Protein AF-Q4BU78-F1 (afdb_monomer)

InterPro domains:
  IPR011101 Protein of unknown function DUF5131 [PF07505] (16-133)

Nearest PDB structures (foldseek):
  4k9r-assembly1_A  TM=6.403E-01  e=5.043E-02  Geobacillus thermodenitrificans NG80-2
  4fhe-assembly1_A  TM=6.430E-01  e=1.047E-01  Geobacillus thermodenitrificans NG80-2
  8wx8-assembly2_B  TM=6.848E-01  e=6.728E-01  synthetic construct
  3uj7-assembly1_A  TM=4.789E-01  e=5.891E-01  Plasmodium falciparum
  3ujc-assembly1_A  TM=4.794E-01  e=7.190E-01  Plasmodium falciparum

Solvent-accessible surface area (backbone atoms only — not comparable to full-atom values): 7937 Å² total; per-residue (Å²): 141,77,83,78,78,77,76,79,84,60,100,77,58,72,46,76,47,56,40,36,35,21,58,82,81,86,54,80,70,44,76,80,41,62,49,51,57,48,18,72,74,40,43,89,85,24,80,69,40,41,48,72,42,79,37,75,88,47,59,61,50,66,80,70,53,85,67,71,41,39,28,38,40,32,80,43,26,43,80,56,38,86,88,50,53,68,70,57,51,38,54,54,30,50,46,54,53,76,37,63,70,32,38,38,38,40,64,32,79,39,60,68,54,44,64,70,45,49,87,77,44,63,83,46,96,39,58,44,81,46,76,51,119

Structure (mmCIF, N/CA/C/O backbone):
data_AF-Q4BU78-F1
#
_entry.id   AF-Q4BU78-F1
#
loop_
_atom_site.group_PDB
_atom_site.id
_atom_site.type_symbol
_atom_site.label_atom_id
_atom_site.label_alt_id
_atom_site.label_comp_id
_atom_site.label_asym_id
_atom_site.label_entity_id
_atom_site.label_seq_id
_atom_site.pdbx_PDB_ins_code
_atom_site.Cartn_x
_atom_site.Cartn_y
_atom_site.Cartn_z
_atom_site.occupancy
_atom_site.B_iso_or_equiv
_atom_site.auth_seq_id
_atom_site.auth_comp_id
_atom_site.auth_asym_id
_atom_site.auth_atom_id
_atom_site.pdbx_PDB_model_num
ATOM 1 N N . MET A 1 1 ? 32.956 -25.570 -14.585 1.00 35.28 1 MET A N 1
ATOM 2 C CA . MET A 1 1 ? 33.143 -25.500 -13.120 1.00 35.28 1 MET A CA 1
ATOM 3 C C . MET A 1 1 ? 33.277 -24.028 -12.724 1.00 35.28 1 MET A C 1
ATOM 5 O O . MET A 1 1 ? 34.380 -23.534 -12.551 1.00 35.28 1 MET A O 1
ATOM 9 N N . GLY A 1 2 ? 32.166 -23.288 -12.706 1.00 34.56 2 GLY A N 1
ATOM 10 C CA . GLY A 1 2 ? 32.132 -21.881 -12.296 1.00 34.56 2 GLY A CA 1
ATOM 11 C C . GLY A 1 2 ? 31.290 -21.795 -11.037 1.00 34.56 2 GLY A C 1
ATOM 12 O O . GLY A 1 2 ? 30.096 -22.066 -11.087 1.00 34.56 2 GLY A O 1
ATOM 13 N N . ILE A 1 3 ? 31.933 -21.532 -9.905 1.00 34.34 3 ILE A N 1
ATOM 14 C CA . ILE A 1 3 ? 31.277 -21.450 -8.603 1.00 34.34 3 ILE A CA 1
ATOM 15 C C . ILE A 1 3 ? 30.385 -20.207 -8.627 1.00 34.34 3 ILE A C 1
ATOM 17 O O . ILE A 1 3 ? 30.883 -19.081 -8.595 1.00 34.34 3 ILE A O 1
ATOM 21 N N . LEU A 1 4 ? 29.069 -20.419 -8.703 1.00 34.84 4 LEU A N 1
ATOM 22 C CA . LEU A 1 4 ? 28.075 -19.424 -8.319 1.00 34.84 4 LEU A CA 1
ATOM 23 C C . LEU A 1 4 ? 28.385 -19.047 -6.871 1.00 34.84 4 LEU A C 1
ATOM 25 O O . LEU A 1 4 ? 28.180 -19.846 -5.959 1.00 34.84 4 LEU A O 1
ATOM 29 N N . LYS A 1 5 ? 28.938 -17.851 -6.655 1.00 32.62 5 LYS A N 1
ATOM 30 C CA . LYS A 1 5 ? 28.989 -17.275 -5.315 1.00 32.62 5 LYS A CA 1
ATOM 31 C C . LYS A 1 5 ? 27.544 -17.021 -4.912 1.00 32.62 5 LYS A C 1
ATOM 33 O O . LYS A 1 5 ? 26.923 -16.075 -5.381 1.00 32.62 5 LYS A O 1
ATOM 38 N N . SER A 1 6 ? 27.013 -17.912 -4.084 1.00 40.59 6 SER A N 1
ATOM 39 C CA . SER A 1 6 ? 25.810 -17.680 -3.304 1.00 40.59 6 SER A CA 1
ATOM 40 C C . SER A 1 6 ? 26.041 -16.420 -2.476 1.00 40.59 6 SER A C 1
ATOM 42 O O . SER A 1 6 ? 26.783 -16.444 -1.492 1.00 40.59 6 SER A O 1
ATOM 44 N N . SER A 1 7 ? 25.458 -15.306 -2.907 1.00 41.62 7 SER A N 1
ATOM 45 C CA . SER A 1 7 ? 25.328 -14.120 -2.075 1.00 41.62 7 SER A CA 1
ATOM 46 C C . SER A 1 7 ? 24.540 -14.547 -0.842 1.00 41.62 7 SER A C 1
ATOM 48 O O . SER A 1 7 ? 23.390 -14.969 -0.945 1.00 41.62 7 SER A O 1
ATOM 50 N N . SER A 1 8 ? 25.199 -14.522 0.307 1.00 37.75 8 SER A N 1
ATOM 51 C CA . SER A 1 8 ? 24.604 -14.720 1.621 1.00 37.75 8 SER A CA 1
ATOM 52 C C . SER A 1 8 ? 23.351 -13.854 1.754 1.00 37.75 8 SER A C 1
ATOM 54 O O . SER A 1 8 ? 23.449 -12.631 1.801 1.00 37.75 8 SER A O 1
ATOM 56 N N . CYS A 1 9 ? 22.183 -14.494 1.785 1.00 39.25 9 CYS A N 1
ATOM 57 C CA . CYS A 1 9 ? 20.927 -13.865 2.162 1.00 39.25 9 CYS A CA 1
ATOM 58 C C . CYS A 1 9 ? 20.987 -13.637 3.675 1.00 39.25 9 CYS A C 1
ATOM 60 O O . CYS A 1 9 ? 20.707 -14.543 4.459 1.00 39.25 9 CYS A O 1
ATOM 62 N N . ASN A 1 10 ? 21.448 -12.456 4.083 1.00 38.41 10 ASN A N 1
ATOM 63 C CA . ASN A 1 10 ? 21.332 -12.023 5.465 1.00 38.41 10 ASN A CA 1
ATOM 64 C C . ASN A 1 10 ? 19.906 -11.498 5.659 1.00 38.41 10 ASN A C 1
ATOM 66 O O . ASN A 1 10 ? 19.370 -10.772 4.825 1.00 38.41 10 ASN A O 1
ATOM 70 N N . SER A 1 11 ? 19.273 -11.844 6.774 1.00 41.53 11 SER A N 1
ATOM 71 C CA . SER A 1 11 ? 17.931 -11.390 7.158 1.00 41.53 11 SER A CA 1
ATOM 72 C C . SER A 1 11 ? 17.860 -9.889 7.521 1.00 41.53 11 SER A C 1
ATOM 74 O O . SER A 1 11 ? 17.042 -9.492 8.344 1.00 41.53 11 SER A O 1
ATOM 76 N N . SER A 1 12 ? 18.734 -9.063 6.938 1.00 46.12 12 SER A N 1
ATOM 77 C CA . SER A 1 12 ? 18.914 -7.622 7.159 1.00 46.12 12 SER A CA 1
ATOM 78 C C . SER A 1 12 ? 18.446 -6.744 5.987 1.00 46.12 12 SER A C 1
ATOM 80 O O . SER A 1 12 ? 18.522 -5.524 6.082 1.00 46.12 12 SER A O 1
ATOM 82 N N . ASP A 1 13 ? 17.955 -7.338 4.895 1.00 57.62 13 ASP A N 1
ATOM 83 C CA . ASP A 1 13 ? 17.849 -6.665 3.587 1.00 57.62 13 ASP A CA 1
ATOM 84 C C . ASP A 1 13 ? 16.407 -6.275 3.190 1.00 57.62 13 ASP A C 1
ATOM 86 O O . ASP A 1 13 ? 16.067 -6.222 2.004 1.00 57.62 13 ASP A O 1
ATOM 90 N N . LEU A 1 14 ? 15.529 -6.030 4.171 1.00 71.62 14 LEU A N 1
ATOM 91 C CA . LEU A 1 14 ? 14.167 -5.545 3.924 1.00 71.62 14 LEU A CA 1
ATOM 92 C C . LEU A 1 14 ? 14.113 -4.025 4.116 1.00 71.62 14 LEU A C 1
ATOM 94 O O . LEU A 1 14 ? 14.254 -3.522 5.228 1.00 71.62 14 LEU A O 1
ATOM 98 N N . SER A 1 15 ? 13.909 -3.296 3.021 1.00 93.12 15 SER A N 1
ATOM 99 C CA . SER A 1 15 ? 13.575 -1.869 3.056 1.00 93.12 15 SER A CA 1
ATOM 100 C C . SER A 1 15 ? 12.064 -1.694 3.216 1.00 93.12 15 SER A C 1
ATOM 102 O O . SER A 1 15 ? 11.287 -2.551 2.801 1.00 93.12 15 SER A O 1
ATOM 104 N N . GLU A 1 16 ? 11.627 -0.574 3.779 1.00 95.12 16 GLU A N 1
ATOM 105 C CA . GLU A 1 16 ? 10.205 -0.236 3.864 1.00 95.12 16 GLU A CA 1
ATOM 106 C C . GLU A 1 16 ? 9.909 0.985 3.005 1.00 95.12 16 GLU A C 1
ATOM 108 O O . GLU A 1 16 ? 10.616 1.992 3.069 1.00 95.12 16 GLU A O 1
ATOM 113 N N . TRP A 1 17 ? 8.836 0.914 2.226 1.00 97.69 17 TRP A N 1
ATOM 114 C CA . TRP A 1 17 ? 8.326 2.038 1.455 1.00 97.69 17 TRP A CA 1
ATOM 115 C C . TRP A 1 17 ? 6.859 2.211 1.795 1.00 97.69 17 TRP A C 1
ATOM 117 O O . TRP A 1 17 ? 6.047 1.491 1.251 1.00 97.69 17 TRP A O 1
ATOM 127 N N . ASN A 1 18 ? 6.522 3.139 2.692 1.00 97.56 18 ASN A N 1
ATOM 128 C CA . ASN A 1 18 ? 5.146 3.356 3.150 1.00 97.56 18 ASN A CA 1
ATOM 129 C C . ASN A 1 18 ? 4.520 4.583 2.457 1.00 97.56 18 ASN A C 1
ATOM 131 O O . ASN A 1 18 ? 4.595 5.683 3.028 1.00 97.56 18 ASN A O 1
ATOM 135 N N . PRO A 1 19 ? 3.913 4.441 1.255 1.00 97.94 19 PRO A N 1
ATOM 136 C CA . PRO A 1 19 ? 3.174 5.514 0.593 1.00 97.94 19 PRO A CA 1
ATOM 137 C C . PRO A 1 19 ? 1.908 5.891 1.375 1.00 97.94 19 PRO A C 1
ATOM 139 O O . PRO A 1 19 ? 1.418 7.002 1.255 1.00 97.94 19 PRO A O 1
ATOM 142 N N . SER A 1 20 ? 1.404 5.032 2.259 1.00 98.19 20 SER A N 1
ATOM 143 C CA . SER A 1 20 ? 0.367 5.390 3.230 1.00 98.19 20 SER A CA 1
ATOM 144 C C . SER A 1 20 ? 0.758 4.951 4.640 1.00 98.19 20 SER A C 1
ATOM 146 O O . SER A 1 20 ? 1.586 4.061 4.821 1.00 98.19 20 SER A O 1
ATOM 148 N N . THR A 1 21 ? 0.174 5.588 5.653 1.00 97.81 21 THR A N 1
ATOM 149 C CA . THR A 1 21 ? 0.255 5.162 7.061 1.00 97.81 21 THR A CA 1
ATOM 150 C C . THR A 1 21 ? -1.127 5.206 7.693 1.00 97.81 21 THR A C 1
ATOM 152 O O . THR A 1 21 ? -1.969 5.985 7.255 1.00 97.81 21 THR A O 1
ATOM 155 N N . GLY A 1 22 ? -1.341 4.438 8.755 1.00 97.25 22 GLY A N 1
ATOM 156 C CA . GLY A 1 22 ? -2.633 4.352 9.426 1.00 97.25 22 GLY A CA 1
ATOM 157 C C . GLY A 1 22 ? -3.585 3.378 8.736 1.00 97.25 22 GLY A C 1
ATOM 158 O O . GLY A 1 22 ? -3.423 3.039 7.561 1.00 97.25 22 GLY A O 1
ATOM 159 N N . CYS A 1 23 ? -4.544 2.860 9.500 1.00 97.00 23 CYS A N 1
ATOM 160 C CA . CYS A 1 23 ? -5.466 1.820 9.051 1.00 97.00 23 CYS A CA 1
ATOM 161 C C . CYS A 1 23 ? -6.661 1.697 10.009 1.00 97.00 23 CYS A C 1
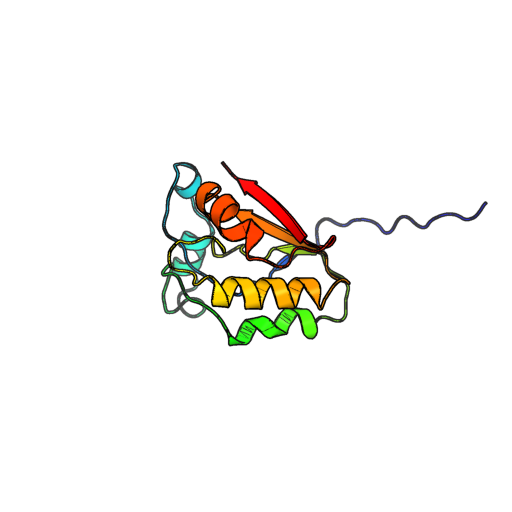ATOM 163 O O . CYS A 1 23 ? -6.537 1.973 11.200 1.00 97.00 23 CYS A O 1
ATOM 165 N N . THR A 1 24 ? -7.791 1.191 9.519 1.00 96.12 24 THR A N 1
ATOM 166 C CA . THR A 1 24 ? -8.906 0.734 10.361 1.00 96.12 24 THR A CA 1
ATOM 167 C C . THR A 1 24 ? -8.790 -0.768 10.643 1.00 96.12 24 THR A C 1
ATOM 169 O O . THR A 1 24 ? -8.427 -1.554 9.762 1.00 96.12 24 THR A O 1
ATOM 172 N N . LYS A 1 25 ? -9.082 -1.195 11.878 1.00 92.06 25 LYS A N 1
ATOM 173 C CA . LYS A 1 25 ? -9.047 -2.614 12.276 1.00 92.06 25 LYS A CA 1
ATOM 174 C C . LYS A 1 25 ? -10.259 -3.358 11.704 1.00 92.06 25 LYS A C 1
ATOM 176 O O . LYS A 1 25 ? -11.385 -2.956 11.961 1.00 92.06 25 LYS A O 1
ATOM 181 N N . VAL A 1 26 ? -10.024 -4.454 10.979 1.00 92.00 26 VAL A N 1
ATOM 182 C CA . VAL A 1 26 ? -11.083 -5.227 10.284 1.00 92.00 26 VAL A CA 1
ATOM 183 C C . VAL A 1 26 ? -11.124 -6.716 10.652 1.00 92.00 26 VAL A C 1
ATOM 185 O O . VAL A 1 26 ? -12.008 -7.435 10.208 1.00 92.00 26 VAL A O 1
ATOM 188 N N . SER A 1 27 ? -10.182 -7.205 11.466 1.00 88.19 27 SER A N 1
ATOM 189 C CA . SER A 1 27 ? -10.112 -8.621 11.864 1.00 88.19 27 SER A CA 1
ATOM 190 C C . SER A 1 27 ? -9.555 -8.793 13.285 1.00 88.19 27 SER A C 1
ATOM 192 O O . SER A 1 27 ? -8.879 -7.882 13.782 1.00 88.19 27 SER A O 1
ATOM 194 N N . PRO A 1 28 ? -9.738 -9.965 13.929 1.00 89.00 28 PRO A N 1
ATOM 195 C CA . PRO A 1 28 ? -9.091 -10.282 15.206 1.00 89.00 28 PRO A CA 1
ATOM 196 C C . PRO A 1 28 ? -7.561 -10.158 15.167 1.00 89.00 28 PRO A C 1
ATOM 198 O O . PRO A 1 28 ? -6.952 -9.772 16.168 1.00 89.00 28 PRO A O 1
ATOM 201 N N . GLY A 1 29 ? -6.939 -10.385 14.002 1.00 84.38 29 GLY A N 1
ATOM 202 C CA . GLY A 1 29 ? -5.501 -10.198 13.790 1.00 84.38 29 GLY A CA 1
ATOM 203 C C . GLY A 1 29 ? -5.024 -8.749 13.974 1.00 84.38 29 GLY A C 1
ATOM 204 O O . GLY A 1 29 ? -3.828 -8.503 14.102 1.00 84.38 29 GLY A O 1
ATOM 205 N N . CYS A 1 30 ? -5.935 -7.774 14.032 1.00 90.38 30 CYS A N 1
ATOM 206 C CA . CYS A 1 30 ? -5.622 -6.368 14.290 1.00 90.38 30 CYS A CA 1
ATOM 207 C C . CYS A 1 30 ? -5.578 -6.005 15.788 1.00 90.38 30 CYS A C 1
ATOM 209 O O . CYS A 1 30 ? -5.237 -4.867 16.120 1.00 90.38 30 CYS A O 1
ATOM 211 N N . THR A 1 31 ? -5.928 -6.929 16.693 1.00 89.69 31 THR A N 1
ATOM 212 C CA . THR A 1 31 ? -6.032 -6.654 18.141 1.00 89.69 31 THR A CA 1
ATOM 213 C C . THR A 1 31 ? -4.727 -6.094 18.710 1.00 89.69 31 THR A C 1
ATOM 215 O O . THR A 1 31 ? -4.750 -5.072 19.391 1.00 89.69 31 THR A O 1
ATOM 218 N N . TYR A 1 32 ? -3.590 -6.695 18.344 1.00 92.31 32 TYR A N 1
ATOM 219 C CA . TYR A 1 32 ? -2.247 -6.301 18.788 1.00 92.31 32 TYR A CA 1
ATOM 220 C C . TYR A 1 32 ? -1.434 -5.667 17.650 1.00 92.31 32 TYR A C 1
ATOM 222 O O . TYR A 1 32 ? -0.303 -6.061 17.370 1.00 92.31 32 TYR A O 1
ATOM 230 N N . CYS A 1 33 ? -2.037 -4.709 16.943 1.00 93.19 33 CYS A N 1
ATOM 231 C CA . CYS A 1 33 ? -1.397 -4.037 15.816 1.00 93.19 33 CYS A CA 1
ATOM 232 C C . CYS A 1 33 ? -0.164 -3.234 16.266 1.00 93.19 33 CYS A C 1
ATOM 234 O O . CYS A 1 33 ? -0.287 -2.209 16.938 1.00 93.19 33 CYS A O 1
ATOM 236 N N . TYR A 1 34 ? 1.031 -3.669 15.852 1.00 94.69 34 TYR A N 1
ATOM 237 C CA . TYR A 1 34 ? 2.271 -2.968 16.194 1.00 94.69 34 TYR A CA 1
ATOM 238 C C . TYR A 1 34 ? 2.320 -1.556 15.596 1.00 94.69 34 TYR A C 1
ATOM 240 O O . TYR A 1 34 ? 2.833 -0.644 16.240 1.00 94.69 34 TYR A O 1
ATOM 248 N N . ALA A 1 35 ? 1.781 -1.369 14.385 1.00 95.50 35 ALA A N 1
ATOM 249 C CA . ALA A 1 35 ? 1.812 -0.089 13.690 1.00 95.50 35 ALA A CA 1
ATOM 250 C C . ALA A 1 35 ? 1.032 0.976 14.475 1.00 95.50 35 ALA A C 1
ATOM 252 O O . ALA A 1 35 ? 1.543 2.072 14.690 1.00 95.50 35 ALA A O 1
ATOM 253 N N . GLU A 1 36 ? -0.146 0.632 15.003 1.00 96.38 36 GLU A N 1
ATOM 254 C CA . GLU A 1 36 ? -0.929 1.519 15.871 1.00 96.38 36 GLU A CA 1
ATOM 255 C C . GLU A 1 36 ? -0.145 1.914 17.128 1.00 96.38 36 GLU A C 1
ATOM 257 O O . GLU A 1 36 ? 0.029 3.104 17.398 1.00 96.38 36 GLU A O 1
ATOM 262 N N . ALA A 1 37 ? 0.407 0.934 17.850 1.00 96.56 37 ALA A N 1
ATOM 263 C CA . ALA A 1 37 ? 1.219 1.188 19.040 1.00 96.56 37 ALA A CA 1
ATOM 264 C C . ALA A 1 37 ? 2.446 2.072 18.735 1.00 96.56 37 ALA A C 1
ATOM 266 O O . ALA A 1 37 ? 2.820 2.936 19.532 1.00 96.56 37 ALA A O 1
ATOM 267 N N . LEU A 1 38 ? 3.059 1.902 17.558 1.00 96.19 38 LEU A N 1
ATOM 268 C CA . LEU A 1 38 ? 4.190 2.710 17.111 1.00 96.19 38 LEU A CA 1
ATOM 269 C C . LEU A 1 38 ? 3.793 4.181 16.918 1.00 96.19 38 LEU A C 1
ATOM 271 O O . LEU A 1 38 ? 4.532 5.065 17.353 1.00 96.19 38 LEU A O 1
ATOM 275 N N . THR A 1 39 ? 2.619 4.453 16.335 1.00 96.44 39 THR A N 1
ATOM 276 C CA . THR A 1 39 ? 2.130 5.835 16.157 1.00 96.44 39 THR A CA 1
ATOM 277 C C . THR A 1 39 ? 1.883 6.550 17.484 1.00 96.44 39 THR A C 1
ATOM 279 O O . THR A 1 39 ? 2.188 7.734 17.610 1.00 96.44 39 THR A O 1
ATOM 282 N N . GLN A 1 40 ? 1.429 5.820 18.507 1.00 95.44 40 GLN A N 1
ATOM 283 C CA . GLN A 1 40 ? 1.236 6.354 19.859 1.00 95.44 40 GLN A CA 1
ATOM 284 C C . GLN A 1 40 ? 2.572 6.666 20.547 1.00 95.44 40 GLN A C 1
ATOM 286 O O . GLN A 1 40 ? 2.679 7.630 21.302 1.00 95.44 40 GLN A O 1
ATOM 291 N N . ARG A 1 41 ? 3.613 5.870 20.269 1.00 96.31 41 ARG A N 1
ATOM 292 C CA . ARG A 1 41 ? 4.960 6.069 20.821 1.00 96.31 41 ARG A CA 1
ATOM 293 C C . ARG A 1 41 ? 5.719 7.215 20.147 1.00 96.31 41 ARG A C 1
ATOM 295 O O . ARG A 1 41 ? 6.460 7.928 20.820 1.00 96.31 41 ARG A O 1
ATOM 302 N N . PHE A 1 42 ? 5.565 7.387 18.835 1.00 95.62 42 PHE A N 1
ATOM 303 C CA . PHE A 1 42 ? 6.334 8.339 18.027 1.00 95.62 42 PHE A CA 1
ATOM 304 C C . PHE A 1 42 ? 5.451 9.440 17.427 1.00 95.62 42 PHE A C 1
ATOM 306 O O . PHE A 1 42 ? 5.452 9.679 16.221 1.00 95.62 42 PHE A O 1
ATOM 313 N N . THR A 1 43 ? 4.732 10.165 18.280 1.00 94.56 43 THR A N 1
ATOM 314 C CA . THR A 1 43 ? 3.741 11.184 17.882 1.00 94.56 43 THR A CA 1
ATOM 315 C C . THR A 1 43 ? 4.285 12.287 16.969 1.00 94.56 43 THR A C 1
ATOM 317 O O . THR A 1 43 ? 3.567 12.790 16.114 1.00 94.56 43 THR A O 1
ATOM 320 N N . LYS A 1 44 ? 5.572 12.643 17.084 1.00 94.62 44 LYS A N 1
ATOM 321 C CA . LYS A 1 44 ? 6.215 13.619 16.182 1.00 94.62 44 LYS A CA 1
ATOM 322 C C . LYS A 1 44 ? 6.358 13.107 14.746 1.00 94.62 44 LYS A C 1
ATOM 324 O O . LYS A 1 44 ? 6.311 13.901 13.815 1.00 94.62 44 LYS A O 1
ATOM 329 N N . SER A 1 45 ? 6.565 11.803 14.574 1.00 92.50 45 SER A N 1
ATOM 330 C CA . SER A 1 45 ? 6.681 11.153 13.262 1.00 92.50 45 SER A CA 1
ATOM 331 C C . SER A 1 45 ? 5.314 10.816 12.664 1.00 92.50 45 SER A C 1
ATOM 333 O O . SER A 1 45 ? 5.198 10.688 11.448 1.00 92.50 45 SER A O 1
ATOM 335 N N . PHE A 1 46 ? 4.290 10.697 13.513 1.00 94.94 46 PHE A N 1
ATOM 336 C CA . PHE A 1 46 ? 2.915 10.364 13.147 1.00 94.94 46 PHE A CA 1
ATOM 337 C C . PHE A 1 46 ? 1.944 11.393 13.753 1.00 94.94 46 PHE A C 1
ATOM 339 O O . PHE A 1 46 ? 1.228 11.069 14.702 1.00 94.94 46 PHE A O 1
AT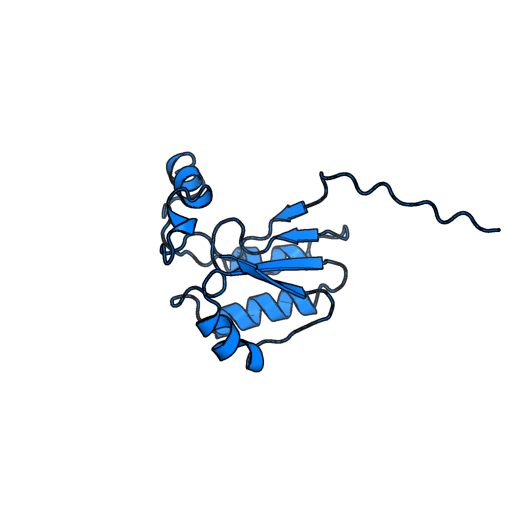OM 346 N N . PRO A 1 47 ? 1.921 12.638 13.241 1.00 94.31 47 PRO A N 1
ATOM 347 C CA . PRO A 1 47 ? 1.090 13.708 13.801 1.00 94.31 47 PRO A CA 1
ATOM 348 C C . PRO A 1 47 ? -0.416 13.396 13.747 1.00 94.31 47 PRO A C 1
ATOM 350 O O . PRO A 1 47 ? -1.154 13.811 14.634 1.00 94.31 47 PRO A O 1
ATOM 353 N N . GLU A 1 48 ? -0.854 12.601 12.767 1.00 95.31 48 GLU A N 1
ATOM 354 C CA . GLU A 1 48 ? -2.240 12.124 12.624 1.00 95.31 48 GLU A CA 1
ATOM 355 C C . GLU A 1 48 ? -2.521 10.824 13.413 1.00 95.31 48 GLU A C 1
ATOM 357 O O . GLU A 1 48 ? -3.597 10.230 13.305 1.00 95.31 48 GLU A O 1
ATOM 362 N N . GLY A 1 49 ? -1.552 10.335 14.197 1.00 96.06 49 GLY A N 1
ATOM 363 C CA . GLY A 1 49 ? -1.645 9.048 14.885 1.00 96.06 49 GLY A CA 1
ATOM 364 C C . GLY A 1 49 ? -1.825 7.887 13.903 1.00 96.06 49 GLY A C 1
ATOM 365 O O . GLY A 1 49 ? -1.108 7.794 12.906 1.00 96.06 49 GLY A O 1
ATOM 366 N N . PHE A 1 50 ? -2.787 6.999 14.184 1.00 96.75 50 PHE A N 1
ATOM 367 C CA . PHE A 1 50 ? -3.092 5.830 13.345 1.00 96.75 50 PHE A CA 1
ATOM 368 C C . PHE A 1 50 ? -4.192 6.074 12.298 1.00 96.75 50 PHE A C 1
ATOM 370 O O . PHE A 1 50 ? -4.660 5.137 11.648 1.00 96.75 50 PHE A O 1
ATOM 377 N N . LYS A 1 51 ? -4.603 7.332 12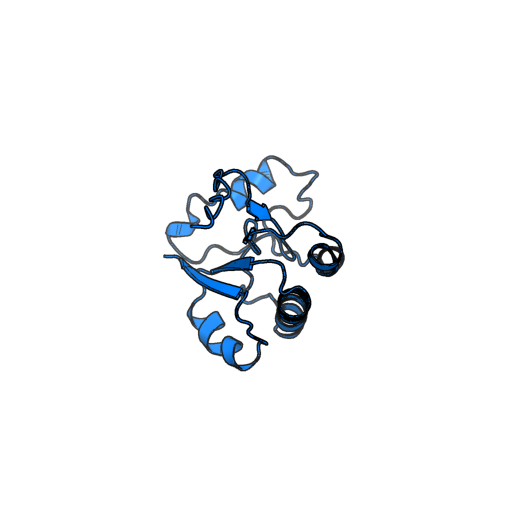.106 1.00 97.38 51 LYS A N 1
ATOM 378 C CA . LYS A 1 51 ? -5.543 7.716 11.050 1.00 97.38 51 LYS A CA 1
ATOM 379 C C . LYS A 1 51 ? -4.905 7.511 9.675 1.00 97.38 51 LYS A C 1
ATOM 381 O O . LYS A 1 51 ? -3.745 7.878 9.469 1.00 97.38 51 LYS A O 1
ATOM 386 N N . LEU A 1 52 ? -5.671 6.958 8.730 1.00 97.94 52 LEU A N 1
ATOM 387 C CA . LEU A 1 52 ? -5.206 6.788 7.355 1.00 97.94 52 LEU A CA 1
ATOM 388 C C . LEU A 1 52 ? -4.722 8.130 6.788 1.00 97.94 52 LEU A C 1
ATOM 390 O O . LEU A 1 52 ? -5.453 9.120 6.771 1.00 97.94 52 LEU A O 1
ATOM 394 N N . THR A 1 53 ? -3.486 8.129 6.307 1.00 98.12 53 THR A N 1
ATOM 395 C CA . THR A 1 53 ? -2.807 9.276 5.711 1.00 98.12 53 THR A CA 1
ATOM 396 C C . THR A 1 53 ? -2.070 8.811 4.462 1.00 98.12 53 THR A C 1
ATOM 398 O O . THR A 1 53 ? -1.311 7.841 4.515 1.00 98.12 53 THR A O 1
ATOM 401 N N . LEU A 1 54 ? -2.293 9.497 3.340 1.00 98.44 54 LEU A N 1
ATOM 402 C CA . LEU A 1 54 ? -1.586 9.258 2.081 1.00 98.44 54 LEU A CA 1
ATOM 403 C C . LEU A 1 54 ? -0.377 10.192 1.988 1.00 98.44 54 LEU A C 1
ATOM 405 O O . LEU A 1 54 ? -0.502 11.394 2.207 1.00 98.44 54 LEU A O 1
ATOM 409 N N . HIS A 1 55 ? 0.770 9.645 1.606 1.00 97.69 55 HIS A N 1
ATOM 410 C CA . HIS A 1 55 ? 2.057 10.333 1.541 1.00 97.69 55 HIS A CA 1
ATOM 411 C C . HIS A 1 55 ? 2.524 10.423 0.089 1.00 97.69 55 HIS A C 1
ATOM 413 O O . HIS A 1 55 ? 3.372 9.656 -0.379 1.00 97.69 55 HIS A O 1
ATOM 419 N N . ARG A 1 56 ? 1.928 11.350 -0.669 1.00 97.38 56 ARG A N 1
ATOM 420 C CA . ARG A 1 56 ? 2.250 11.571 -2.094 1.00 97.38 56 ARG A CA 1
ATOM 421 C C . ARG A 1 56 ? 3.726 11.906 -2.311 1.00 97.38 56 ARG A C 1
ATOM 423 O O . ARG A 1 56 ? 4.323 11.458 -3.283 1.00 97.38 56 ARG A O 1
ATOM 430 N N . GLU A 1 57 ? 4.343 12.612 -1.371 1.00 96.69 57 GLU A N 1
ATOM 431 C CA . GLU A 1 57 ? 5.762 12.966 -1.387 1.00 96.69 57 GLU A CA 1
ATOM 432 C C . GLU A 1 57 ? 6.704 11.752 -1.296 1.00 96.69 57 GLU A C 1
ATOM 434 O O . GLU A 1 57 ? 7.895 11.856 -1.605 1.00 96.69 57 GLU A O 1
ATOM 439 N N . ARG A 1 58 ? 6.185 10.586 -0.889 1.00 97.50 58 ARG A N 1
ATOM 440 C CA . ARG A 1 58 ? 6.950 9.337 -0.792 1.00 97.50 58 ARG A C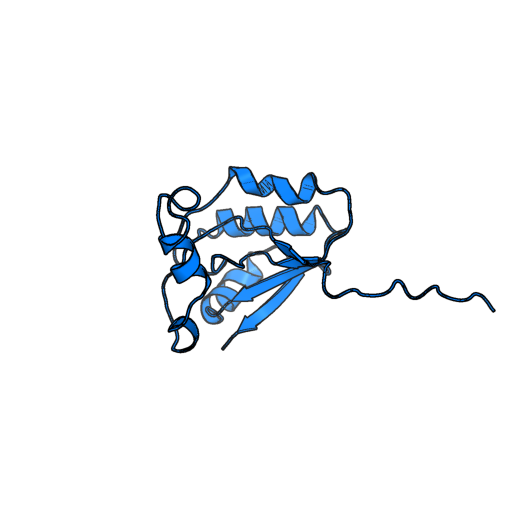A 1
ATOM 441 C C . ARG A 1 58 ? 6.862 8.476 -2.042 1.00 97.50 58 ARG A C 1
ATOM 443 O O . ARG A 1 58 ? 7.649 7.538 -2.145 1.00 97.50 58 ARG A O 1
ATOM 450 N N . LEU A 1 59 ? 5.970 8.776 -2.990 1.00 98.19 59 LEU A N 1
ATOM 451 C CA . LEU A 1 59 ? 5.777 7.944 -4.184 1.00 98.19 59 LEU A CA 1
ATOM 452 C C . LEU A 1 59 ? 7.070 7.776 -4.990 1.00 98.19 59 LEU A C 1
ATOM 454 O O . LEU A 1 59 ? 7.373 6.689 -5.457 1.00 98.19 59 LEU A O 1
ATOM 458 N N . ASP A 1 60 ? 7.889 8.822 -5.062 1.00 96.81 60 ASP A N 1
ATOM 459 C CA . ASP A 1 60 ? 9.142 8.812 -5.822 1.00 96.81 60 ASP A CA 1
ATOM 460 C C . ASP A 1 60 ? 10.328 8.152 -5.079 1.00 96.81 60 ASP A C 1
ATOM 462 O O . ASP A 1 60 ? 11.453 8.118 -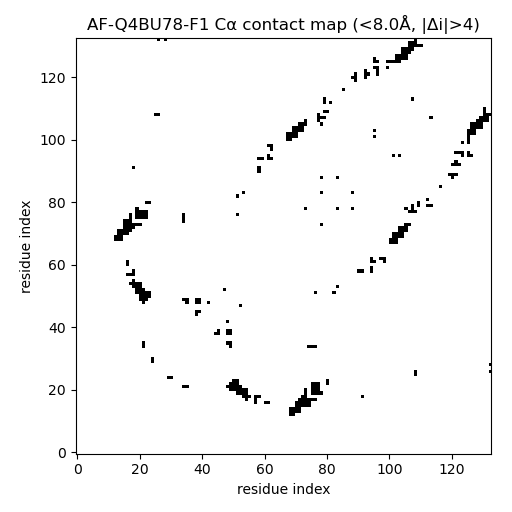5.572 1.00 96.81 60 ASP A O 1
ATOM 466 N N . GLN A 1 61 ? 10.145 7.660 -3.847 1.00 97.69 61 GLN A N 1
ATOM 467 C CA . GLN A 1 61 ? 11.252 7.060 -3.085 1.00 97.69 61 GLN A CA 1
ATOM 468 C C . GLN A 1 61 ? 11.912 5.868 -3.799 1.00 97.69 61 GLN A C 1
ATOM 470 O O . GLN A 1 61 ? 13.140 5.898 -3.921 1.00 97.69 61 GLN A O 1
ATOM 475 N N . PRO A 1 62 ? 11.172 4.878 -4.338 1.00 97.75 62 PRO A N 1
ATOM 476 C CA . PRO A 1 62 ? 11.800 3.720 -4.965 1.00 97.75 62 PRO A CA 1
ATOM 477 C C . PRO A 1 62 ? 12.599 4.078 -6.219 1.00 97.75 62 PRO A C 1
ATOM 479 O O . PRO A 1 62 ? 13.642 3.487 -6.470 1.00 97.75 62 PRO A O 1
ATOM 482 N N . ARG A 1 63 ? 12.196 5.116 -6.964 1.00 97.50 63 ARG A N 1
ATOM 483 C CA . ARG A 1 63 ? 12.943 5.589 -8.147 1.00 97.50 63 ARG A CA 1
ATOM 484 C C . ARG A 1 63 ? 14.346 6.078 -7.804 1.00 97.50 63 ARG A C 1
ATOM 486 O O . ARG A 1 63 ? 15.251 6.027 -8.634 1.00 97.50 63 ARG A O 1
ATOM 493 N N . ARG A 1 64 ? 14.531 6.569 -6.578 1.00 96.62 64 ARG A N 1
ATOM 494 C CA . ARG A 1 64 ? 15.797 7.128 -6.090 1.00 96.62 64 ARG A CA 1
ATOM 495 C C . ARG A 1 64 ? 16.710 6.072 -5.469 1.00 96.62 64 ARG A C 1
ATOM 497 O O . ARG A 1 64 ? 17.895 6.343 -5.264 1.00 96.62 64 ARG A O 1
ATOM 504 N N . TRP A 1 65 ? 16.198 4.881 -5.170 1.00 95.69 65 TRP A N 1
ATOM 505 C CA . TRP A 1 65 ? 16.973 3.804 -4.564 1.00 95.69 65 TRP A CA 1
ATOM 506 C C . TRP A 1 65 ? 17.746 3.029 -5.631 1.00 95.69 65 TRP A C 1
ATOM 508 O O . TRP A 1 65 ? 17.194 2.275 -6.423 1.00 95.69 65 TRP A O 1
ATOM 518 N N . ARG A 1 66 ? 19.069 3.225 -5.650 1.00 89.62 66 ARG A N 1
ATOM 519 C CA . ARG A 1 66 ? 19.962 2.607 -6.648 1.00 89.62 66 ARG A CA 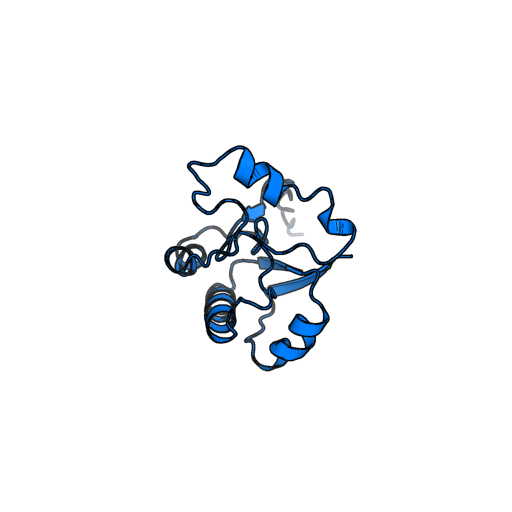1
ATOM 520 C C . ARG A 1 66 ? 20.330 1.160 -6.338 1.00 89.62 66 ARG A C 1
ATOM 522 O O . ARG A 1 66 ? 20.758 0.442 -7.234 1.00 89.62 66 ARG A O 1
ATOM 529 N N . THR A 1 67 ? 20.219 0.754 -5.078 1.00 93.75 67 THR A N 1
ATOM 530 C CA . THR A 1 67 ? 20.528 -0.610 -4.650 1.00 93.75 67 THR A CA 1
ATOM 531 C C . THR A 1 67 ? 19.273 -1.465 -4.802 1.00 93.75 67 THR A C 1
ATOM 533 O O . THR A 1 67 ? 18.262 -1.125 -4.189 1.00 93.75 67 THR A O 1
ATOM 536 N N . PRO A 1 68 ? 19.306 -2.556 -5.589 1.00 96.38 68 PRO A N 1
ATOM 537 C CA . PRO A 1 68 ? 18.241 -3.554 -5.608 1.00 96.38 68 PRO A CA 1
ATOM 538 C C . PRO A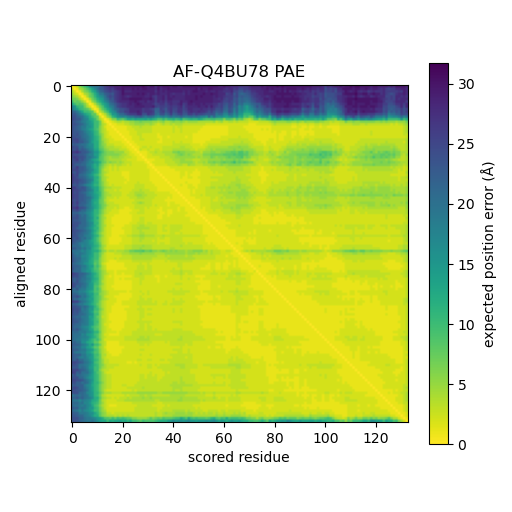 1 68 ? 17.903 -4.019 -4.190 1.00 96.38 68 PRO A C 1
ATOM 540 O O . PRO A 1 68 ? 18.795 -4.370 -3.421 1.00 96.38 68 PRO A O 1
ATOM 543 N N . SER A 1 69 ? 16.614 -4.030 -3.860 1.00 96.00 69 SER A N 1
ATOM 544 C CA . SER A 1 69 ? 16.132 -4.278 -2.498 1.00 96.00 69 SER A CA 1
ATOM 545 C C . SER A 1 69 ? 14.833 -5.061 -2.531 1.00 96.00 69 SER A C 1
ATOM 547 O O . SER A 1 69 ? 14.046 -4.939 -3.473 1.00 96.00 69 SER A O 1
ATOM 549 N N . ARG A 1 70 ? 14.586 -5.816 -1.461 1.00 97.06 70 ARG A N 1
ATOM 550 C CA . ARG A 1 70 ? 13.247 -6.301 -1.125 1.00 97.06 70 ARG A CA 1
ATOM 551 C C . ARG A 1 70 ? 12.551 -5.206 -0.323 1.00 97.06 70 ARG A C 1
ATOM 553 O O . ARG A 1 70 ? 13.130 -4.697 0.634 1.00 97.06 70 ARG A O 1
ATOM 560 N N . ILE A 1 71 ? 11.347 -4.826 -0.723 1.00 98.12 71 ILE A N 1
ATOM 561 C CA . ILE A 1 71 ? 10.628 -3.674 -0.182 1.00 98.12 71 ILE A CA 1
ATOM 562 C C . ILE A 1 71 ? 9.285 -4.134 0.366 1.00 98.12 71 ILE A C 1
ATOM 564 O O . ILE A 1 71 ? 8.471 -4.664 -0.384 1.00 98.12 71 ILE A O 1
ATOM 568 N N . PHE A 1 72 ? 9.022 -3.891 1.648 1.00 97.75 72 PHE A N 1
ATOM 569 C CA . PHE A 1 72 ? 7.682 -4.040 2.207 1.00 97.75 72 PHE A CA 1
ATOM 570 C C . PHE A 1 72 ? 6.913 -2.718 2.073 1.00 97.75 72 PHE A C 1
ATOM 572 O O . PHE A 1 72 ? 7.367 -1.682 2.567 1.00 97.75 72 PHE A O 1
ATOM 579 N N . VAL A 1 73 ? 5.785 -2.738 1.354 1.00 98.25 73 VAL A N 1
ATOM 580 C CA . VAL A 1 73 ? 5.107 -1.511 0.882 1.00 98.25 73 VAL A CA 1
ATOM 581 C C . VAL A 1 73 ? 4.135 -0.917 1.906 1.00 98.25 73 VAL A C 1
ATOM 583 O O . VAL A 1 73 ? 3.783 0.253 1.861 1.00 98.25 73 VAL A O 1
ATOM 586 N N . ASN A 1 74 ? 3.633 -1.706 2.843 1.00 96.50 74 ASN A N 1
ATOM 587 C CA . ASN A 1 74 ? 2.578 -1.236 3.737 1.00 96.50 74 ASN A CA 1
ATOM 588 C C . ASN A 1 74 ? 2.774 -1.776 5.150 1.00 96.50 74 ASN A C 1
ATOM 590 O O . ASN A 1 74 ? 1.869 -2.343 5.751 1.00 96.50 74 ASN A O 1
ATOM 594 N N . SER A 1 75 ? 3.979 -1.589 5.691 1.00 94.62 75 SER A N 1
ATOM 595 C CA . SER A 1 75 ? 4.295 -1.958 7.075 1.00 94.62 75 SER A CA 1
ATOM 596 C C . SER A 1 75 ? 3.477 -1.141 8.082 1.00 94.62 75 SER A C 1
ATOM 598 O O . SER A 1 75 ? 3.094 -1.628 9.142 1.00 94.62 75 SER A O 1
ATOM 600 N N . MET A 1 76 ? 3.132 0.095 7.724 1.00 96.50 76 MET A N 1
ATOM 601 C CA . MET A 1 76 ? 2.407 1.026 8.585 1.00 96.50 76 MET A CA 1
ATOM 602 C C . MET A 1 76 ? 0.953 1.257 8.154 1.00 96.50 76 MET A C 1
ATOM 604 O O . MET A 1 76 ? 0.316 2.175 8.676 1.00 96.50 76 MET A O 1
ATOM 608 N N . SER A 1 77 ? 0.422 0.475 7.209 1.00 96.81 77 SER A N 1
ATOM 609 C CA . SER A 1 77 ? -0.908 0.675 6.613 1.00 96.81 77 SER A CA 1
ATOM 610 C C . SER A 1 77 ? -1.458 -0.591 5.940 1.00 96.81 77 SER A C 1
ATOM 612 O O . SER A 1 77 ? -0.879 -1.671 6.005 1.00 96.81 77 SER A O 1
ATOM 614 N N . ASP A 1 78 ? -2.602 -0.467 5.272 1.00 97.19 78 ASP A N 1
ATOM 615 C CA . ASP A 1 78 ? -3.080 -1.442 4.292 1.00 97.19 78 ASP A CA 1
ATOM 616 C C . ASP A 1 78 ? -3.384 -0.684 2.996 1.00 97.19 78 ASP A C 1
ATOM 618 O O . ASP A 1 78 ? -4.203 0.236 3.006 1.00 97.19 78 ASP A O 1
ATOM 622 N N . LEU A 1 79 ? -2.701 -1.015 1.894 1.00 97.62 79 LEU A N 1
ATOM 623 C CA . LEU A 1 79 ? -2.920 -0.336 0.610 1.00 97.62 79 LEU A CA 1
ATOM 624 C C . LEU A 1 79 ? -4.367 -0.482 0.129 1.00 97.62 79 LEU A C 1
ATOM 626 O O . LEU A 1 79 ? -4.912 0.447 -0.458 1.00 97.62 79 LEU A O 1
ATOM 630 N N . PHE A 1 80 ? -5.008 -1.610 0.431 1.00 97.81 80 PHE A N 1
ATOM 631 C CA . PHE A 1 80 ? -6.384 -1.888 0.035 1.00 97.81 80 PHE A CA 1
ATOM 632 C C . PHE A 1 80 ? -7.390 -1.382 1.074 1.00 97.81 80 PHE A C 1
ATOM 634 O O . PHE A 1 80 ? -8.496 -1.901 1.171 1.00 97.81 80 PHE A O 1
ATOM 641 N N . HIS A 1 81 ? -7.042 -0.375 1.878 1.00 98.06 81 HIS A N 1
ATOM 642 C CA . HIS A 1 81 ? -8.018 0.311 2.721 1.00 98.06 81 HIS A CA 1
ATOM 643 C C . HIS A 1 81 ? -9.127 0.952 1.862 1.00 98.06 81 HIS A C 1
ATOM 645 O O . HIS A 1 81 ? -8.860 1.480 0.785 1.00 98.06 81 HIS A O 1
ATOM 651 N N . GLU A 1 82 ? -10.376 0.918 2.334 1.00 97.31 82 GLU A N 1
ATOM 652 C CA . GLU A 1 82 ? -11.554 1.422 1.603 1.00 97.31 82 GLU A CA 1
ATOM 653 C C . GLU A 1 82 ? -11.450 2.909 1.225 1.00 97.31 82 GLU A C 1
ATOM 655 O O . GLU A 1 82 ? -11.800 3.295 0.111 1.00 97.31 82 GLU A O 1
ATOM 660 N N . ASP A 1 83 ? -10.862 3.707 2.114 1.00 97.81 83 ASP A N 1
ATOM 661 C CA . ASP A 1 83 ? -10.583 5.131 1.896 1.00 97.81 83 ASP A CA 1
ATOM 662 C C . ASP A 1 83 ? -9.345 5.429 1.025 1.00 97.81 83 ASP A C 1
ATOM 664 O O . ASP A 1 83 ? -9.057 6.596 0.759 1.00 97.81 83 ASP A O 1
ATOM 668 N N . VAL A 1 84 ? -8.583 4.421 0.575 1.00 98.38 84 VAL A N 1
ATOM 669 C CA . VAL A 1 84 ? -7.510 4.640 -0.412 1.00 98.38 84 VAL A CA 1
ATOM 670 C C . VAL A 1 84 ? -8.146 4.696 -1.809 1.00 98.38 84 VAL A C 1
ATOM 672 O O . VAL A 1 84 ? -8.727 3.695 -2.247 1.00 98.38 84 VAL A O 1
ATOM 675 N N . PRO A 1 85 ? -8.039 5.826 -2.539 1.00 98.44 85 PRO A N 1
ATOM 676 C CA . PRO A 1 85 ? -8.599 5.944 -3.881 1.00 98.44 85 PRO A CA 1
ATOM 677 C C . PRO A 1 85 ? -7.886 5.027 -4.878 1.00 98.44 85 PRO A C 1
ATOM 679 O O . PRO A 1 85 ? -6.660 4.906 -4.840 1.00 98.44 85 PRO A O 1
ATOM 682 N N . ILE A 1 86 ? -8.630 4.462 -5.834 1.00 98.44 86 ILE A N 1
ATOM 683 C CA . ILE A 1 86 ? -8.054 3.638 -6.910 1.00 98.44 86 ILE A CA 1
ATOM 684 C C . ILE A 1 86 ? -6.987 4.392 -7.714 1.00 98.44 86 ILE A C 1
ATOM 686 O O . ILE A 1 86 ? -5.941 3.830 -8.018 1.00 98.44 86 ILE A O 1
ATOM 690 N N . SER A 1 87 ? -7.176 5.692 -7.955 1.00 98.50 87 SER A N 1
ATOM 691 C CA . SER A 1 87 ? -6.175 6.522 -8.635 1.00 98.50 87 SER A CA 1
ATOM 692 C C . SER A 1 87 ? -4.840 6.557 -7.890 1.00 98.50 87 SER A C 1
ATOM 694 O O . SER A 1 87 ? -3.785 6.490 -8.510 1.00 98.50 87 SER A O 1
ATOM 696 N N . TYR A 1 88 ? -4.867 6.578 -6.555 1.00 98.69 88 TYR A N 1
ATOM 697 C CA . TYR A 1 88 ? -3.651 6.530 -5.749 1.00 98.69 88 TYR A CA 1
ATOM 698 C C . TYR A 1 88 ? -2.986 5.149 -5.792 1.00 98.69 88 TYR A C 1
ATOM 700 O O . TYR A 1 88 ? -1.764 5.056 -5.877 1.00 98.69 88 TYR A O 1
ATOM 708 N N . LEU A 1 89 ? -3.775 4.069 -5.777 1.00 98.44 89 LEU A N 1
ATOM 709 C CA . LEU A 1 89 ? -3.249 2.715 -5.969 1.00 98.44 89 LEU A CA 1
ATOM 710 C C . LEU A 1 89 ? -2.577 2.562 -7.336 1.00 98.44 89 LEU A C 1
ATOM 712 O O . LEU A 1 89 ? -1.484 2.011 -7.409 1.00 98.44 89 LEU A O 1
ATOM 716 N N . GLN A 1 90 ? -3.178 3.099 -8.396 1.00 98.69 90 GLN A N 1
ATOM 717 C CA . GLN A 1 90 ? -2.590 3.093 -9.735 1.00 98.69 90 GLN A CA 1
ATOM 718 C C . GLN A 1 90 ? -1.240 3.822 -9.766 1.00 98.69 90 GLN A C 1
ATOM 720 O O . GLN A 1 90 ? -0.289 3.298 -10.338 1.00 98.69 90 GLN A O 1
ATOM 725 N N . GLU A 1 91 ? -1.109 4.968 -9.086 1.00 98.69 91 GLU A N 1
ATOM 726 C CA . GLU A 1 91 ? 0.178 5.669 -8.941 1.00 98.69 91 GLU A CA 1
ATOM 727 C C . GLU A 1 91 ? 1.231 4.802 -8.223 1.00 98.69 91 GLU A C 1
ATOM 729 O O . GLU A 1 91 ? 2.380 4.725 -8.660 1.00 98.69 91 GLU A O 1
ATOM 734 N N . VAL A 1 92 ? 0.851 4.111 -7.141 1.00 98.69 92 VAL A N 1
ATOM 735 C CA . VAL A 1 92 ? 1.750 3.211 -6.395 1.00 98.69 92 VAL A CA 1
ATOM 736 C C . VAL A 1 92 ? 2.195 2.027 -7.261 1.00 98.69 92 VAL A C 1
ATOM 738 O O . VAL A 1 92 ? 3.382 1.699 -7.290 1.00 98.69 92 VAL A O 1
ATOM 741 N N . PHE A 1 93 ? 1.272 1.400 -7.995 1.00 98.75 93 PHE A N 1
ATOM 742 C CA . PHE A 1 93 ? 1.575 0.273 -8.882 1.00 98.75 93 PHE A CA 1
ATOM 743 C C . PHE A 1 93 ? 2.430 0.682 -10.085 1.00 98.75 93 PHE A C 1
ATOM 745 O O . PHE A 1 93 ? 3.379 -0.030 -10.417 1.00 98.75 93 PHE A O 1
ATOM 752 N N . ALA A 1 94 ? 2.190 1.864 -10.659 1.00 98.56 94 ALA A N 1
ATOM 753 C CA . ALA A 1 94 ? 3.037 2.425 -11.709 1.00 98.56 94 ALA A CA 1
ATOM 754 C C . ALA A 1 94 ? 4.492 2.583 -11.237 1.00 98.56 94 ALA A C 1
ATOM 756 O O . ALA A 1 94 ? 5.419 2.162 -11.930 1.00 98.56 94 ALA A O 1
ATOM 757 N N . VAL A 1 95 ? 4.706 3.093 -10.014 1.00 98.56 95 VAL A N 1
ATOM 758 C CA . VAL A 1 95 ? 6.053 3.177 -9.428 1.00 98.56 95 VAL A CA 1
ATOM 759 C C . VAL A 1 95 ? 6.707 1.801 -9.358 1.00 98.56 95 VAL A C 1
ATOM 761 O O . VAL A 1 95 ? 7.816 1.658 -9.864 1.00 98.56 95 VAL A O 1
ATOM 764 N N . MET A 1 96 ? 6.026 0.794 -8.798 1.00 98.62 96 MET A N 1
ATOM 765 C CA . MET A 1 96 ? 6.583 -0.561 -8.654 1.00 98.62 96 MET A CA 1
ATOM 766 C C . MET A 1 96 ? 6.977 -1.191 -9.995 1.00 98.62 96 MET A C 1
ATOM 768 O O . MET A 1 96 ? 8.029 -1.831 -10.090 1.00 98.62 96 MET A O 1
ATOM 772 N N . LYS A 1 97 ? 6.154 -0.987 -11.028 1.00 98.38 97 LYS A N 1
ATOM 773 C CA . LYS A 1 97 ? 6.395 -1.475 -12.390 1.00 98.38 97 LYS A CA 1
ATOM 774 C C . LYS A 1 97 ? 7.579 -0.782 -13.060 1.00 98.38 97 LYS A C 1
ATOM 776 O O . LYS A 1 97 ? 8.378 -1.424 -13.736 1.00 98.38 97 LYS A O 1
ATOM 781 N N . GLU A 1 98 ? 7.706 0.526 -12.875 1.00 98.00 98 GLU A N 1
ATOM 782 C CA . GLU A 1 98 ? 8.791 1.335 -13.438 1.00 98.00 98 GLU A CA 1
ATOM 783 C C . GLU A 1 98 ? 10.143 1.124 -12.735 1.00 98.00 98 GLU A C 1
ATOM 785 O O . GLU A 1 98 ? 11.184 1.508 -13.272 1.00 98.00 98 GLU A O 1
ATOM 790 N N . THR A 1 99 ? 10.155 0.500 -11.556 1.00 98.12 99 THR A N 1
ATOM 791 C CA . THR A 1 99 ? 11.376 0.169 -10.810 1.00 98.12 99 THR A CA 1
ATOM 792 C C . THR A 1 99 ? 11.553 -1.349 -10.645 1.00 98.12 99 THR A C 1
ATOM 794 O O . THR A 1 99 ? 11.578 -1.862 -9.520 1.00 98.12 99 THR A O 1
ATOM 797 N N . PRO A 1 100 ? 11.720 -2.100 -11.756 1.00 97.81 100 PRO A N 1
ATOM 798 C CA . PRO A 1 100 ? 11.729 -3.567 -11.761 1.00 97.81 100 PRO A CA 1
ATOM 799 C C . PRO A 1 100 ? 12.968 -4.194 -11.103 1.00 97.81 100 PRO A C 1
ATOM 801 O O . PRO A 1 100 ? 13.016 -5.403 -10.898 1.00 97.81 100 PRO A O 1
ATOM 804 N N . TRP A 1 101 ? 13.985 -3.394 -10.763 1.00 96.88 101 TRP A N 1
ATOM 805 C CA . TRP A 1 101 ? 15.163 -3.860 -10.023 1.00 96.88 101 TRP A CA 1
ATOM 806 C C . TRP A 1 101 ? 14.892 -4.070 -8.524 1.00 96.88 101 TRP A C 1
ATOM 808 O O . TRP A 1 101 ? 15.748 -4.608 -7.821 1.00 96.88 101 TRP A O 1
ATOM 818 N N . HIS A 1 102 ? 13.725 -3.661 -8.018 1.00 98.06 102 HIS A N 1
ATOM 819 C CA . HIS A 1 102 ? 13.274 -3.964 -6.662 1.00 98.06 102 HIS A CA 1
ATOM 820 C C . HIS A 1 102 ? 12.197 -5.040 -6.659 1.00 98.06 102 HIS A C 1
ATOM 822 O O . HIS A 1 102 ? 11.396 -5.112 -7.584 1.00 98.06 102 HIS A O 1
ATOM 828 N N . ILE A 1 103 ? 12.130 -5.810 -5.573 1.00 98.31 103 ILE A N 1
ATOM 829 C CA . ILE A 1 103 ? 11.057 -6.777 -5.324 1.00 98.31 103 ILE A CA 1
ATOM 830 C C . ILE A 1 103 ? 10.132 -6.198 -4.257 1.00 98.31 103 ILE A C 1
ATOM 832 O O . ILE A 1 103 ? 10.576 -5.940 -3.140 1.00 98.31 103 ILE A O 1
ATOM 836 N N . TYR A 1 104 ? 8.856 -6.029 -4.577 1.00 98.44 104 TYR A N 1
ATOM 837 C CA . TYR A 1 104 ? 7.846 -5.462 -3.689 1.00 98.44 104 TYR A CA 1
ATOM 838 C C . TYR A 1 104 ? 7.032 -6.560 -3.030 1.00 98.44 104 TYR A C 1
ATOM 840 O O . TYR A 1 104 ? 6.537 -7.447 -3.710 1.00 98.44 104 TYR A O 1
ATOM 848 N N . GLN A 1 105 ? 6.857 -6.484 -1.717 1.00 98.19 105 GLN A N 1
ATOM 849 C CA . GLN A 1 105 ? 5.929 -7.312 -0.963 1.00 98.19 105 GLN A CA 1
ATOM 850 C C . GLN A 1 105 ? 4.784 -6.441 -0.451 1.00 98.19 105 GLN A C 1
ATOM 852 O O . GLN A 1 105 ? 5.011 -5.413 0.190 1.00 98.19 105 GLN A O 1
ATOM 857 N N . ILE A 1 106 ? 3.557 -6.884 -0.705 1.00 98.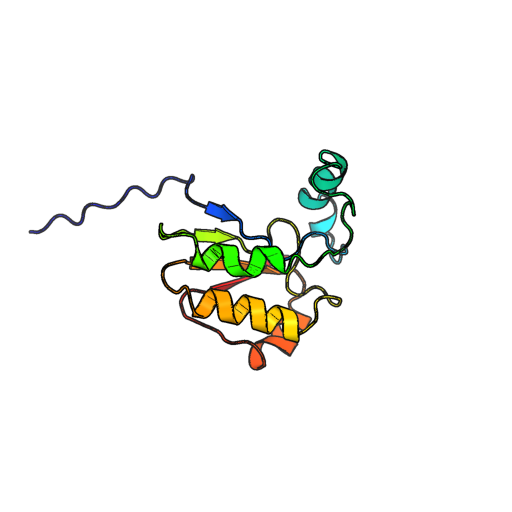06 106 ILE A N 1
ATOM 858 C CA . ILE A 1 106 ? 2.324 -6.257 -0.234 1.00 98.06 106 ILE A CA 1
ATOM 859 C C . ILE A 1 106 ? 1.519 -7.327 0.490 1.00 98.06 106 ILE A C 1
ATOM 861 O O . ILE A 1 106 ? 1.315 -8.421 -0.038 1.00 98.06 106 ILE A O 1
ATOM 865 N N . LEU A 1 107 ? 1.058 -7.012 1.698 1.00 96.75 107 LEU A N 1
ATOM 866 C CA . LEU A 1 107 ? 0.201 -7.897 2.483 1.00 96.75 107 LEU A CA 1
ATOM 867 C C . LEU A 1 107 ? -1.068 -7.148 2.874 1.00 96.75 107 LEU A C 1
ATOM 869 O O . LEU A 1 107 ? -0.982 -6.078 3.470 1.00 96.75 107 LEU A O 1
ATOM 873 N N . THR A 1 108 ? -2.238 -7.705 2.571 1.00 96.25 108 THR A N 1
ATOM 874 C CA . THR A 1 108 ? -3.529 -7.095 2.930 1.00 96.25 108 THR A CA 1
ATOM 875 C C . THR A 1 108 ? -4.385 -8.033 3.769 1.00 96.25 108 THR A C 1
ATOM 877 O O . THR A 1 108 ? -4.268 -9.253 3.663 1.00 96.25 108 THR A O 1
ATOM 880 N N . LYS A 1 109 ? -5.265 -7.459 4.594 1.00 94.94 109 LYS A N 1
ATOM 881 C CA . LYS A 1 109 ? -6.379 -8.182 5.233 1.00 94.94 109 LYS A CA 1
ATOM 882 C C . LYS A 1 109 ? -7.715 -7.958 4.512 1.00 94.94 109 LYS A C 1
ATOM 884 O O . LYS A 1 109 ? -8.751 -8.392 5.001 1.00 94.94 109 LYS A O 1
ATOM 889 N N . ARG A 1 110 ? -7.705 -7.228 3.394 1.00 95.50 110 ARG A N 1
ATOM 890 C CA . ARG A 1 110 ? -8.886 -6.794 2.634 1.00 95.50 110 ARG A CA 1
ATOM 891 C C . ARG A 1 110 ? -8.906 -7.473 1.268 1.00 95.50 110 ARG A C 1
ATOM 893 O O . ARG A 1 110 ? -8.833 -6.831 0.223 1.00 95.50 110 ARG A O 1
ATOM 900 N N . ASP A 1 111 ? -8.975 -8.796 1.303 1.00 95.44 111 ASP A N 1
ATOM 901 C CA . ASP A 1 111 ? -8.981 -9.681 0.137 1.00 95.44 111 ASP A CA 1
ATOM 902 C C . ASP A 1 111 ? -10.106 -9.362 -0.857 1.00 95.44 111 ASP A C 1
ATOM 904 O O . ASP A 1 111 ? -9.864 -9.342 -2.061 1.00 95.44 111 ASP A O 1
ATOM 908 N N . GLN A 1 112 ? -11.304 -9.023 -0.374 1.00 96.56 112 GLN A N 1
ATOM 909 C CA . GLN A 1 112 ? -12.428 -8.652 -1.241 1.00 96.56 112 GLN A CA 1
ATOM 910 C C . GLN A 1 112 ? -12.114 -7.427 -2.111 1.00 96.56 112 GLN A C 1
ATOM 912 O O . GLN A 1 112 ? -12.283 -7.481 -3.328 1.00 96.56 112 GLN A O 1
ATOM 917 N N . ARG A 1 113 ? -11.583 -6.350 -1.511 1.00 97.12 113 ARG A N 1
ATOM 918 C CA . ARG A 1 113 ? -11.204 -5.138 -2.254 1.00 97.12 113 ARG A CA 1
ATOM 919 C C . ARG A 1 113 ? -10.001 -5.387 -3.165 1.00 97.12 113 ARG A C 1
ATOM 921 O O . ARG A 1 113 ? -9.934 -4.818 -4.249 1.00 97.12 113 ARG A O 1
ATOM 928 N N . LEU A 1 114 ? -9.059 -6.241 -2.754 1.00 97.44 114 LEU A N 1
ATOM 929 C CA . LEU A 1 114 ? -7.977 -6.686 -3.635 1.00 97.44 114 LEU A CA 1
ATOM 930 C C . LEU A 1 114 ? -8.540 -7.339 -4.901 1.00 97.44 114 LEU A C 1
ATOM 932 O O . LEU A 1 114 ? -8.138 -6.957 -5.992 1.00 97.44 114 LEU A O 1
ATOM 936 N N . VAL A 1 115 ? -9.458 -8.299 -4.767 1.00 97.69 115 VAL A N 1
ATOM 937 C CA . VAL A 1 115 ? -10.049 -9.002 -5.918 1.00 97.69 115 VAL A CA 1
ATOM 938 C C . VAL A 1 115 ? -10.821 -8.040 -6.822 1.00 97.69 115 VAL A C 1
ATOM 940 O O . VAL A 1 115 ? -10.697 -8.135 -8.040 1.00 97.69 115 VAL A O 1
ATOM 943 N N . GLU A 1 116 ? -11.574 -7.108 -6.237 1.00 98.12 116 GLU A N 1
ATOM 944 C CA . GLU A 1 116 ? -12.329 -6.087 -6.969 1.00 98.12 116 GLU A CA 1
ATOM 945 C C . GLU A 1 116 ? -11.418 -5.180 -7.804 1.00 98.12 116 GLU A C 1
ATOM 947 O O . GLU A 1 116 ? -11.677 -4.970 -8.985 1.00 98.12 116 GLU A O 1
ATOM 952 N N . LEU A 1 117 ? -10.337 -4.670 -7.204 1.00 98.25 117 LEU A N 1
ATOM 953 C CA . LEU A 1 117 ? -9.480 -3.666 -7.836 1.00 98.25 117 LEU A CA 1
ATOM 954 C C . LEU A 1 117 ? -8.332 -4.263 -8.653 1.00 98.25 117 LEU A C 1
ATOM 956 O O . LEU A 1 117 ? -7.761 -3.563 -9.482 1.00 98.25 117 LEU A O 1
ATOM 960 N N . ALA A 1 118 ? -7.970 -5.534 -8.454 1.00 97.81 118 ALA A N 1
ATOM 961 C CA . ALA A 1 118 ? -6.849 -6.164 -9.155 1.00 97.81 118 ALA A CA 1
ATOM 962 C C . ALA A 1 118 ? -6.891 -6.013 -10.692 1.00 97.81 118 ALA A C 1
ATOM 964 O O . ALA A 1 118 ? -5.822 -5.771 -11.255 1.00 97.81 118 ALA A O 1
ATOM 965 N N . PRO A 1 119 ? -8.049 -6.098 -11.383 1.00 98.38 119 PRO A N 1
ATOM 966 C CA . PRO A 1 119 ? -8.126 -5.864 -12.828 1.00 98.38 119 PRO A CA 1
ATOM 967 C C . PRO A 1 119 ? -7.800 -4.425 -13.267 1.00 98.38 119 PRO A C 1
ATOM 969 O O . PRO A 1 119 ? -7.481 -4.211 -14.433 1.00 98.38 119 PRO A O 1
ATOM 972 N N . GLU A 1 120 ? -7.879 -3.446 -12.361 1.00 98.19 120 GLU A N 1
ATOM 973 C CA . GLU A 1 120 ? -7.615 -2.022 -12.629 1.00 98.19 120 GLU A CA 1
ATOM 974 C C . GLU A 1 120 ? -6.168 -1.596 -12.320 1.00 98.19 120 GLU A C 1
ATOM 976 O O . GLU A 1 120 ? -5.814 -0.421 -12.480 1.00 98.19 120 GLU A O 1
ATOM 981 N N . LEU A 1 121 ? -5.332 -2.531 -11.855 1.00 98.38 121 LEU A N 1
ATOM 982 C CA . LEU A 1 121 ? -3.962 -2.283 -11.412 1.00 98.38 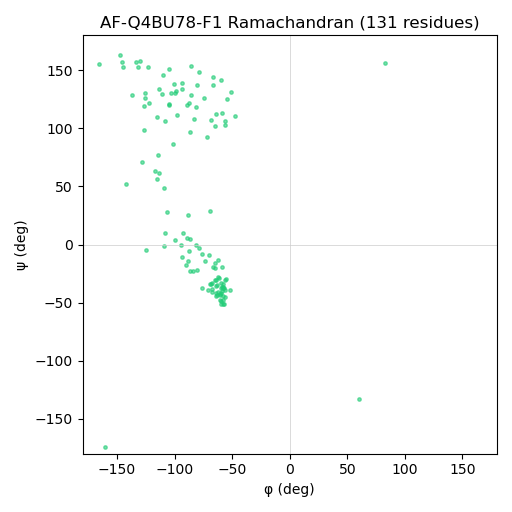121 LEU A CA 1
ATOM 983 C C . LEU A 1 121 ? -2.938 -2.892 -12.373 1.00 98.38 121 LEU A C 1
ATOM 985 O O . LEU A 1 121 ? -3.133 -3.966 -12.943 1.00 98.38 121 LEU A O 1
ATOM 989 N N . GLU A 1 122 ? -1.803 -2.210 -12.527 1.00 96.94 122 GLU A N 1
ATOM 990 C CA . GLU A 1 122 ? -0.717 -2.673 -13.387 1.00 96.94 122 GLU A CA 1
ATOM 991 C C . GLU A 1 122 ? 0.221 -3.629 -12.639 1.00 96.94 122 GLU A C 1
ATOM 993 O O . GLU A 1 122 ? 1.133 -3.208 -11.930 1.00 96.94 122 GLU A O 1
ATOM 998 N N . TRP A 1 123 ? 0.007 -4.931 -12.813 1.00 97.88 123 TRP A N 1
ATOM 999 C CA . TRP A 1 123 ? 0.853 -5.970 -12.225 1.00 97.88 123 TRP A CA 1
ATOM 1000 C C . TRP A 1 123 ? 2.159 -6.177 -13.007 1.00 97.88 123 TRP A C 1
ATOM 1002 O O . TRP A 1 123 ? 2.202 -6.049 -14.232 1.00 97.88 123 TRP A O 1
ATOM 1012 N N . SER A 1 124 ? 3.222 -6.546 -12.292 1.00 97.50 124 SER A N 1
ATOM 1013 C CA . SER A 1 124 ? 4.535 -6.892 -12.844 1.00 97.50 124 SER A CA 1
ATOM 1014 C C . SER A 1 124 ? 5.201 -7.997 -12.016 1.00 97.50 124 SER A C 1
ATOM 1016 O O . SER A 1 124 ? 4.891 -8.168 -10.837 1.00 97.50 124 SER A O 1
ATOM 1018 N N . ASP A 1 125 ? 6.138 -8.738 -12.618 1.00 97.94 125 ASP A N 1
ATOM 1019 C CA . ASP A 1 125 ? 6.778 -9.926 -12.012 1.00 97.94 125 ASP A CA 1
ATOM 1020 C C . ASP A 1 125 ? 7.508 -9.645 -10.687 1.00 97.94 125 ASP A C 1
ATOM 1022 O O . ASP A 1 125 ? 7.787 -10.547 -9.895 1.00 97.94 125 ASP A O 1
ATOM 1026 N N . ASN A 1 126 ? 7.835 -8.379 -10.433 1.00 98.19 126 ASN A N 1
ATOM 1027 C CA . ASN A 1 126 ? 8.508 -7.935 -9.226 1.00 98.19 126 ASN A CA 1
ATOM 1028 C C . ASN A 1 126 ? 7.548 -7.554 -8.080 1.00 98.19 126 ASN A C 1
ATOM 1030 O O . ASN A 1 126 ? 8.018 -7.102 -7.037 1.00 98.19 126 ASN A O 1
ATOM 1034 N N . ILE A 1 127 ? 6.235 -7.758 -8.234 1.00 98.44 127 ILE A N 1
ATOM 1035 C CA . ILE A 1 127 ? 5.214 -7.503 -7.207 1.00 98.44 127 ILE A CA 1
ATOM 1036 C C . ILE A 1 127 ? 4.734 -8.827 -6.602 1.00 98.44 127 ILE A C 1
ATOM 1038 O O . ILE A 1 127 ? 4.179 -9.687 -7.278 1.00 98.44 127 ILE A O 1
ATOM 1042 N N . TRP A 1 128 ? 4.915 -8.973 -5.293 1.00 97.81 128 TRP A N 1
ATOM 1043 C CA . TRP A 1 128 ? 4.498 -10.124 -4.500 1.00 97.81 128 TRP A CA 1
ATOM 1044 C C . TRP A 1 128 ? 3.312 -9.720 -3.629 1.00 97.81 128 TRP A C 1
ATOM 1046 O O . TRP A 1 128 ? 3.475 -9.013 -2.632 1.00 97.81 128 TRP A O 1
ATOM 1056 N N . MET A 1 129 ? 2.120 -10.185 -3.997 1.00 97.50 129 MET A N 1
ATOM 1057 C CA . MET A 1 129 ? 0.883 -9.922 -3.264 1.00 97.50 129 MET A CA 1
ATOM 1058 C C . MET A 1 129 ? 0.505 -11.111 -2.384 1.00 97.50 129 MET A C 1
ATOM 1060 O O . MET A 1 129 ? 0.444 -12.245 -2.856 1.00 97.50 129 MET A O 1
ATOM 1064 N N . GLY A 1 130 ? 0.215 -10.851 -1.112 1.00 95.81 130 GLY A N 1
ATOM 1065 C CA . GLY A 1 130 ? -0.295 -11.847 -0.176 1.00 95.81 130 GLY A CA 1
ATOM 1066 C C . GLY A 1 130 ? -1.506 -11.345 0.603 1.00 95.81 130 GLY A C 1
ATOM 1067 O O . GLY A 1 130 ? -1.663 -10.150 0.857 1.00 95.81 130 GLY A O 1
ATOM 1068 N N . VAL A 1 131 ? -2.350 -12.282 1.021 1.00 92.62 131 VAL A N 1
ATOM 1069 C CA . VAL A 1 131 ? -3.425 -12.031 1.984 1.00 92.62 131 VAL A CA 1
ATOM 1070 C C . VAL A 1 131 ? -2.983 -12.574 3.342 1.00 92.62 131 VAL A C 1
ATOM 1072 O O . VAL A 1 131 ? -2.512 -13.707 3.438 1.00 92.62 131 VAL A O 1
ATOM 1075 N N . SER A 1 132 ? -3.105 -11.759 4.388 1.00 80.94 132 SER A N 1
ATOM 1076 C CA . SER A 1 132 ? -2.890 -12.169 5.777 1.00 80.94 132 SER A CA 1
ATOM 1077 C C . SER A 1 132 ? -4.234 -12.405 6.444 1.00 80.94 132 SER A C 1
ATOM 1079 O O . SER A 1 132 ? -5.140 -11.585 6.315 1.00 80.94 132 SER A O 1
ATOM 1081 N N . VAL A 1 133 ? -4.311 -13.476 7.228 1.00 71.12 133 VAL A N 1
ATOM 1082 C CA . VAL A 1 133 ? -5.391 -13.703 8.197 1.00 71.12 133 VAL A CA 1
ATOM 1083 C C . VAL A 1 133 ? -5.143 -12.959 9.511 1.00 71.12 133 VAL A C 1
ATOM 1085 O O . VAL A 1 133 ? -4.020 -12.412 9.684 1.00 71.12 133 VAL A O 1
#

Radius of gyration: 16.03 Å; Cα contacts (8 Å, |Δi|>4): 198; chains: 1; bounding box: 46×39×34 Å

Foldseek 3Di:
DDDPPPPDPDPPFEAEQEQKAAEDDDDPVCVPQPLQVVLVVCCVVNVVRRHIDGRPVRLCVLVPDPDAGEYEHHSRYACLGPPNDLVNQQSNLVSCAVNLSYAYEHEHQCVVSCVVSVVVHDDDPSYHYYYDD

Secondary structure (DSSP, 8-state):
----------TT-EEE--SEEB----SGGGTT-HHHHHHHH-TTT-TTTTS-EE-GGGTTHHHH--S--EEES-TTB-TT-TTS-HHHHHHHHHHHHH-TTSEEEEEES-HHHHHHHGGGS---TTEEEEE--

Organism: NCBI:txid165597

pLDDT: mean 90.43, std 17.33, range [32.62, 98.75]

Mean predicted aligned error: 5.88 Å

Sequence (133 aa):
MGILKSSSCNSSDLSEWNPSTGCTKVSPGCTYCYAEALTQRFTKSFPEGFKLTLHRERLDQPRRWRTPSRIFVNSMSDLFHEDVPISYLQEVFAVMKETPWHIYQILTKRDQRLVELAPELEWSDNIWMGVSV